Protein AF-A0A2K3L7K5-F1 (afdb_monomer_lite)

Foldseek 3Di:
DDDDDDDDDDDDDDDDDDDDDDPDPPPPPVPPVPLQQWEWEAELVVLAIDTGNDWDFQQVVCVVPDPDSVFKFKAWLVPADAQAQGDGDDRGDTDDGSTYMYIGTPVRRHPGDHPVSNVVNVVSVVVNVVVVVD

pLDDT: mean 79.52, std 22.35, range [34.53, 97.81]

Structure (mmCIF, N/CA/C/O backbone):
data_AF-A0A2K3L7K5-F1
#
_entry.id   AF-A0A2K3L7K5-F1
#
loop_
_atom_site.group_PDB
_atom_site.id
_atom_site.type_symbol
_atom_site.label_atom_id
_atom_site.label_alt_id
_atom_site.label_comp_id
_atom_site.label_asym_id
_atom_site.label_entity_id
_atom_site.label_seq_id
_atom_site.pdbx_PDB_ins_code
_atom_site.Cartn_x
_atom_site.Cartn_y
_atom_site.Cartn_z
_atom_site.occupancy
_atom_site.B_iso_or_equiv
_atom_site.auth_seq_id
_atom_site.auth_comp_id
_atom_site.auth_asym_id
_atom_site.auth_atom_id
_atom_site.pdbx_PDB_model_num
ATOM 1 N N . MET A 1 1 ? -34.859 -8.935 -3.440 1.00 41.78 1 MET A N 1
ATOM 2 C CA . MET A 1 1 ? -34.563 -9.552 -2.130 1.00 41.78 1 MET A CA 1
ATOM 3 C C . MET A 1 1 ? -33.758 -10.817 -2.393 1.00 41.78 1 MET A C 1
ATOM 5 O O . MET A 1 1 ? -34.340 -11.818 -2.780 1.00 41.78 1 MET A O 1
ATOM 9 N N . GLY A 1 2 ? -32.426 -10.726 -2.348 1.00 44.34 2 GLY A N 1
ATOM 10 C CA . GLY A 1 2 ? -31.532 -11.859 -2.609 1.00 44.34 2 GLY A CA 1
ATOM 11 C C . GLY A 1 2 ? -31.254 -12.609 -1.311 1.00 44.34 2 GLY A C 1
ATOM 12 O O . GLY A 1 2 ? -30.806 -12.002 -0.345 1.00 44.34 2 GLY A O 1
ATOM 13 N N . VAL A 1 3 ? -31.592 -13.894 -1.285 1.00 42.78 3 VAL A N 1
ATOM 14 C CA . VAL A 1 3 ? -31.476 -14.786 -0.128 1.00 42.78 3 VAL A CA 1
ATOM 15 C C . VAL A 1 3 ? -30.025 -15.208 0.097 1.00 42.78 3 VAL A C 1
ATOM 17 O O . VAL A 1 3 ? -29.354 -15.712 -0.800 1.00 42.78 3 VAL A O 1
ATOM 20 N N . CYS A 1 4 ? -29.564 -14.971 1.320 1.00 39.31 4 CYS A N 1
ATOM 21 C CA . CYS A 1 4 ? -28.252 -15.318 1.841 1.00 39.31 4 CYS A CA 1
ATOM 22 C C . CYS A 1 4 ? -28.045 -16.842 1.811 1.00 39.31 4 CYS A C 1
ATOM 24 O O . CYS A 1 4 ? -28.836 -17.584 2.392 1.00 39.31 4 CYS A O 1
ATOM 26 N N . ALA A 1 5 ? -26.977 -17.314 1.168 1.00 48.31 5 ALA A N 1
ATOM 27 C CA . ALA A 1 5 ? -26.557 -18.709 1.242 1.00 48.31 5 ALA A CA 1
ATOM 28 C C . ALA A 1 5 ? -25.648 -18.904 2.468 1.00 48.31 5 ALA A C 1
ATOM 30 O O . ALA A 1 5 ? -24.476 -18.531 2.444 1.00 48.31 5 ALA A O 1
ATOM 31 N N . SER A 1 6 ? -26.191 -19.467 3.549 1.00 50.81 6 SER A N 1
ATOM 32 C CA . SER A 1 6 ? -25.394 -19.966 4.677 1.00 50.81 6 SER A CA 1
ATOM 33 C C . SER A 1 6 ? -24.764 -21.315 4.323 1.00 50.81 6 SER A C 1
ATOM 35 O O . SER A 1 6 ? -25.440 -22.210 3.818 1.00 50.81 6 SER A O 1
ATOM 37 N N . TYR A 1 7 ? -23.470 -21.462 4.609 1.00 44.59 7 TYR A N 1
ATOM 38 C CA . TYR A 1 7 ? -22.738 -22.729 4.512 1.00 44.59 7 TYR A CA 1
ATOM 39 C C . TYR A 1 7 ? -23.124 -23.693 5.651 1.00 44.59 7 TYR A C 1
ATOM 41 O O . TYR A 1 7 ? -23.451 -23.230 6.746 1.00 44.59 7 TYR A O 1
ATOM 49 N N . PRO A 1 8 ? -23.064 -25.023 5.437 1.00 45.41 8 PRO A N 1
ATOM 50 C CA . PRO A 1 8 ? -23.353 -25.991 6.484 1.00 45.41 8 PRO A CA 1
ATOM 51 C C . PRO A 1 8 ? -22.165 -26.167 7.441 1.00 45.41 8 PRO A C 1
ATOM 53 O O . PRO A 1 8 ? -21.023 -26.362 7.024 1.00 45.41 8 PRO A O 1
ATOM 56 N N . ASP A 1 9 ? -22.487 -26.144 8.732 1.00 41.56 9 ASP A N 1
ATOM 57 C CA . ASP A 1 9 ? -21.625 -26.476 9.866 1.00 41.56 9 ASP A CA 1
ATOM 58 C C . ASP A 1 9 ? -21.338 -27.991 9.889 1.00 41.56 9 ASP A C 1
ATOM 60 O O . ASP A 1 9 ? -22.252 -28.816 9.989 1.00 41.56 9 ASP A O 1
ATOM 64 N N . ARG A 1 10 ? -20.068 -28.386 9.743 1.00 48.16 10 ARG A N 1
ATOM 65 C CA . ARG A 1 10 ? -19.645 -29.795 9.794 1.00 48.16 10 ARG A CA 1
ATOM 66 C C . ARG A 1 10 ? -19.263 -30.161 11.229 1.00 48.16 10 ARG A C 1
ATOM 68 O O . ARG A 1 10 ? -18.127 -29.957 11.645 1.00 48.16 10 ARG A O 1
ATOM 75 N N . LYS A 1 11 ? -20.192 -30.789 11.958 1.00 38.06 11 LYS A N 1
ATOM 76 C CA . LYS A 1 11 ? -19.879 -31.526 13.193 1.00 38.06 11 LYS A CA 1
ATOM 77 C C . LYS A 1 11 ? -19.008 -32.743 12.875 1.00 38.06 11 LYS A C 1
ATOM 79 O O . LYS A 1 11 ? -19.472 -33.684 12.234 1.00 38.06 11 LYS A O 1
ATOM 84 N N . ILE A 1 12 ? -17.770 -32.748 13.361 1.00 41.94 12 ILE A N 1
ATOM 85 C CA . ILE A 1 12 ? -16.900 -33.929 13.355 1.00 41.94 12 ILE A CA 1
ATOM 86 C C . ILE A 1 12 ? -17.186 -34.718 14.636 1.00 41.94 12 ILE A C 1
ATOM 88 O O . ILE A 1 12 ? -17.170 -34.170 15.734 1.00 41.94 12 ILE A O 1
ATOM 92 N N . THR A 1 13 ? -17.532 -35.994 14.473 1.00 42.16 13 THR A N 1
ATOM 93 C CA . THR A 1 13 ? -17.768 -36.954 15.558 1.00 42.16 13 THR A CA 1
ATOM 94 C C . THR A 1 13 ? -16.529 -37.832 15.682 1.00 42.16 13 THR A C 1
ATOM 96 O O . THR A 1 13 ? -16.130 -38.457 14.699 1.00 42.16 13 THR A O 1
ATOM 99 N N . ASP A 1 14 ? -15.926 -37.877 16.869 1.00 46.38 14 ASP A N 1
ATOM 100 C CA . ASP A 1 14 ? -14.765 -38.718 17.161 1.00 46.38 14 ASP A CA 1
ATOM 101 C C . ASP A 1 14 ? -15.106 -40.210 17.054 1.00 46.38 14 ASP A C 1
ATOM 103 O O . ASP A 1 14 ? -16.051 -40.704 17.675 1.00 46.38 14 ASP A O 1
ATOM 107 N N . LYS A 1 15 ? -14.287 -40.951 16.301 1.00 41.41 15 LYS A N 1
ATOM 108 C CA . LYS A 1 15 ? -14.208 -42.413 16.377 1.00 41.41 15 LYS A CA 1
ATOM 109 C C . LYS A 1 15 ? -12.749 -42.859 16.424 1.00 41.41 15 LYS A C 1
ATOM 111 O O . LYS A 1 15 ? -12.019 -42.784 15.443 1.00 41.41 15 LYS A O 1
ATOM 116 N N . THR A 1 16 ? -12.359 -43.359 17.589 1.00 41.88 16 THR A N 1
ATOM 117 C CA . THR A 1 16 ? -11.113 -44.075 17.875 1.00 41.88 16 THR A CA 1
ATOM 118 C C . THR A 1 16 ? -11.135 -45.471 17.238 1.00 41.88 16 THR A C 1
ATOM 120 O O . THR A 1 16 ? -12.149 -46.153 17.377 1.00 41.88 16 THR A O 1
ATOM 123 N N . THR A 1 17 ? -10.040 -45.920 16.598 1.00 34.53 17 THR A N 1
ATOM 124 C CA . THR A 1 17 ? -9.373 -47.241 16.787 1.00 34.53 17 THR A CA 1
ATOM 125 C C . THR A 1 17 ? -8.139 -47.382 15.866 1.00 34.53 17 THR A C 1
ATOM 127 O O . THR A 1 17 ? -8.275 -47.492 14.656 1.00 34.53 17 THR A O 1
ATOM 130 N N . LYS A 1 18 ? -6.964 -47.365 16.514 1.00 41.72 18 LYS A N 1
ATOM 131 C CA . LYS A 1 18 ? -5.689 -48.098 16.324 1.00 41.72 18 LYS A CA 1
ATOM 132 C C . LYS A 1 18 ? -5.064 -48.451 14.950 1.00 41.72 18 LYS A C 1
ATOM 134 O O . LYS A 1 18 ? -5.626 -49.194 14.157 1.00 41.72 18 LYS A O 1
ATOM 139 N N . ASP A 1 19 ? -3.767 -48.104 14.920 1.00 36.81 19 ASP A N 1
ATOM 140 C CA . ASP A 1 19 ? -2.573 -48.831 14.437 1.00 36.81 19 ASP A CA 1
ATOM 141 C C . ASP A 1 19 ? -1.958 -48.422 13.083 1.00 36.81 19 ASP A C 1
ATOM 143 O O . ASP A 1 19 ? -2.482 -48.700 12.009 1.00 36.81 19 ASP A O 1
ATOM 147 N N . GLY A 1 20 ? -0.768 -47.806 13.167 1.00 37.06 20 GLY A N 1
ATOM 148 C CA . GLY A 1 20 ? 0.146 -47.553 12.047 1.00 37.06 20 GLY A CA 1
ATOM 149 C C . GLY A 1 20 ? 1.010 -46.303 12.246 1.00 37.06 20 GLY A C 1
ATOM 150 O O . GLY A 1 20 ? 0.547 -45.187 12.049 1.00 37.06 20 GLY A O 1
ATOM 151 N N . ASN A 1 21 ? 2.265 -46.496 12.654 1.00 44.34 21 ASN A N 1
ATOM 152 C CA . ASN A 1 21 ? 3.269 -45.465 12.926 1.00 44.34 21 ASN A CA 1
ATOM 153 C C . ASN A 1 21 ? 3.787 -44.799 11.631 1.00 44.34 21 ASN A C 1
ATOM 155 O O . ASN A 1 21 ? 4.452 -45.464 10.839 1.00 44.34 21 ASN A O 1
ATOM 159 N N . VAL A 1 22 ? 3.525 -43.497 11.460 1.00 43.41 22 VAL A N 1
ATOM 160 C CA . VAL A 1 22 ? 4.351 -42.566 10.670 1.00 43.41 22 VAL A CA 1
ATOM 161 C C . VAL A 1 22 ? 4.402 -41.242 11.439 1.00 43.41 22 VAL A C 1
ATOM 163 O O . VAL A 1 22 ? 3.441 -40.473 11.449 1.00 43.41 22 VAL A O 1
ATOM 166 N N . GLU A 1 23 ? 5.514 -41.002 12.132 1.00 45.31 23 GLU A N 1
ATOM 167 C CA . GLU A 1 23 ? 5.819 -39.713 12.750 1.00 45.31 23 GLU A CA 1
ATOM 168 C C . GLU A 1 23 ? 6.069 -38.653 11.672 1.00 45.31 23 GLU A C 1
ATOM 170 O O . GLU A 1 23 ? 6.822 -38.867 10.723 1.00 45.31 23 GLU A O 1
ATOM 175 N N . GLY A 1 24 ? 5.417 -37.502 11.820 1.00 42.03 24 GLY A N 1
ATOM 176 C CA . GLY A 1 24 ? 5.512 -36.393 10.870 1.00 42.03 24 GLY A CA 1
ATOM 177 C C . GLY A 1 24 ? 4.205 -35.642 10.637 1.00 42.03 24 GLY A C 1
ATOM 178 O O . GLY A 1 24 ? 4.073 -34.942 9.638 1.00 42.03 24 GLY A O 1
ATOM 179 N N . GLY A 1 25 ? 3.221 -35.776 11.531 1.00 37.22 25 GLY A N 1
ATOM 180 C CA . GLY A 1 25 ? 2.068 -34.884 11.562 1.00 37.22 25 GLY A CA 1
ATOM 181 C C . GLY A 1 25 ? 2.514 -33.496 12.003 1.00 37.22 25 GLY A C 1
ATOM 182 O O . GLY A 1 25 ? 2.503 -33.190 13.192 1.00 37.22 25 GLY A O 1
ATOM 183 N N . VAL A 1 26 ? 2.919 -32.653 11.053 1.00 47.56 26 VAL A N 1
ATOM 184 C CA . VAL A 1 26 ? 2.935 -31.206 11.270 1.00 47.56 26 VAL A CA 1
ATOM 185 C C . VAL A 1 26 ? 1.518 -30.820 11.664 1.00 47.56 26 VAL A C 1
ATOM 187 O O . VAL A 1 26 ? 0.577 -30.919 10.876 1.00 47.56 26 VAL A O 1
ATOM 190 N N . ASN A 1 27 ? 1.366 -30.466 12.936 1.00 38.31 27 ASN A N 1
ATOM 191 C CA . ASN A 1 27 ? 0.151 -29.909 13.487 1.00 38.31 27 ASN A CA 1
ATOM 192 C C . ASN A 1 27 ? -0.009 -28.535 12.836 1.00 38.31 27 ASN A C 1
ATOM 194 O O . ASN A 1 27 ? 0.430 -27.523 13.374 1.00 38.31 27 ASN A O 1
ATOM 198 N N . PHE A 1 28 ? -0.564 -28.511 11.623 1.00 44.91 28 PHE A N 1
ATOM 199 C CA . PHE A 1 28 ? -1.090 -27.298 11.032 1.00 44.91 28 PHE A CA 1
ATOM 200 C C . PHE A 1 28 ? -2.320 -26.943 11.859 1.00 44.91 28 PHE A C 1
ATOM 202 O O . PHE A 1 28 ? -3.457 -27.203 11.471 1.00 44.91 28 PHE A O 1
ATOM 209 N N . GLN A 1 29 ? -2.078 -26.358 13.033 1.00 45.03 29 GLN A N 1
ATOM 210 C CA . GLN A 1 29 ? -2.966 -25.327 13.527 1.00 45.03 29 GLN A CA 1
ATOM 211 C C . GLN A 1 29 ? -3.137 -24.392 12.330 1.00 45.03 29 GLN A C 1
ATOM 213 O O . GLN A 1 29 ? -2.133 -23.854 11.852 1.00 45.03 29 GLN A O 1
ATOM 218 N N . PRO A 1 30 ? -4.345 -24.239 11.766 1.00 47.53 30 PRO A N 1
ATOM 219 C CA . PRO A 1 30 ? -4.587 -23.068 10.966 1.00 47.53 30 PRO A CA 1
ATOM 220 C C . PRO A 1 30 ? -4.428 -21.939 11.973 1.00 47.53 30 PRO A C 1
ATOM 222 O O . PRO A 1 30 ? -5.359 -21.643 12.723 1.00 47.53 30 PRO A O 1
ATOM 225 N N . GLU A 1 31 ? -3.223 -21.363 12.057 1.00 51.22 31 GLU A N 1
ATOM 226 C CA . GLU A 1 31 ? -3.088 -20.004 12.536 1.00 51.22 31 GLU A CA 1
ATOM 227 C C . GLU A 1 31 ? -4.183 -19.287 11.789 1.00 51.22 31 GLU A C 1
ATOM 229 O O . GLU A 1 31 ? -4.227 -19.318 10.554 1.00 51.22 31 GLU A O 1
ATOM 234 N N . SER A 1 32 ? -5.200 -18.847 12.530 1.00 52.12 32 SER A N 1
ATOM 235 C CA . SER A 1 32 ? -6.305 -18.167 11.904 1.00 52.12 32 SER A CA 1
ATOM 236 C C . SER A 1 32 ? -5.621 -17.066 11.124 1.00 52.12 32 SER A C 1
ATOM 238 O O . SER A 1 32 ? -4.993 -16.213 11.754 1.00 52.12 32 SER A O 1
ATOM 240 N N . PHE A 1 33 ? -5.661 -17.143 9.790 1.00 53.81 33 PHE A N 1
ATOM 241 C CA . PHE A 1 33 ? -5.277 -16.059 8.908 1.00 53.81 33 PHE A CA 1
ATOM 242 C C . PHE A 1 33 ? -6.282 -14.962 9.230 1.00 53.81 33 PHE A C 1
ATOM 244 O O . PHE A 1 33 ? -7.277 -14.772 8.524 1.00 53.81 33 PHE A O 1
ATOM 251 N N . ARG A 1 34 ? -6.118 -14.334 10.401 1.00 61.62 34 ARG A N 1
ATOM 252 C CA . ARG A 1 34 ? -6.904 -13.213 10.846 1.00 61.62 34 ARG A CA 1
ATOM 253 C C . ARG A 1 34 ? -6.480 -12.184 9.844 1.00 61.62 34 ARG A C 1
ATOM 255 O O . ARG A 1 34 ? -5.409 -11.596 9.962 1.00 61.62 34 ARG A O 1
ATOM 262 N N . ARG A 1 35 ? -7.304 -12.034 8.807 1.00 59.03 35 ARG A N 1
ATOM 263 C CA . ARG A 1 35 ? -7.280 -10.824 8.011 1.00 59.03 35 ARG A CA 1
ATOM 264 C C . ARG A 1 35 ? -7.205 -9.706 9.040 1.00 59.03 35 ARG A C 1
ATOM 266 O O . ARG A 1 35 ? -8.036 -9.733 9.960 1.00 59.03 35 ARG A O 1
ATOM 273 N N . PRO A 1 36 ? -6.197 -8.827 8.954 1.00 63.28 36 PRO A N 1
ATOM 274 C CA . PRO A 1 36 ? -6.130 -7.684 9.835 1.00 63.28 36 PRO A CA 1
ATOM 275 C C . PRO A 1 36 ? -7.533 -7.084 9.905 1.00 63.28 36 PRO A C 1
ATOM 277 O O . PRO A 1 36 ? -8.180 -6.885 8.885 1.00 63.28 36 PRO A O 1
ATOM 280 N N . SER A 1 37 ? -8.089 -6.905 11.096 1.00 84.50 37 SER A N 1
ATOM 281 C CA . SER A 1 37 ? -9.360 -6.177 11.221 1.00 84.50 37 SER A CA 1
ATOM 282 C C . SER A 1 37 ? -9.150 -4.669 11.047 1.00 84.50 37 SER A C 1
ATOM 284 O O . SER A 1 37 ? -10.097 -3.892 11.080 1.00 84.50 37 SER A O 1
ATOM 286 N N . SER A 1 38 ? -7.891 -4.275 10.891 1.00 93.38 38 SER A N 1
ATOM 287 C CA . SER A 1 38 ? -7.327 -2.939 10.841 1.00 93.38 38 SER A CA 1
ATOM 288 C C . SER A 1 38 ? -6.661 -2.689 9.489 1.00 93.38 38 SER A C 1
ATOM 290 O O . SER A 1 38 ? -6.417 -3.607 8.704 1.00 93.38 38 SER A O 1
ATOM 292 N N . ILE A 1 39 ? -6.407 -1.421 9.192 1.00 96.25 39 ILE A N 1
ATOM 293 C CA . ILE A 1 39 ? -5.579 -1.005 8.062 1.00 96.25 39 ILE A CA 1
ATOM 294 C C . ILE A 1 39 ? -4.119 -1.170 8.475 1.00 96.25 39 ILE A C 1
ATOM 296 O O . ILE A 1 39 ? -3.719 -0.707 9.544 1.00 96.25 39 ILE A O 1
ATOM 300 N N . MET A 1 40 ? -3.323 -1.782 7.608 1.00 95.94 40 MET A N 1
ATOM 301 C CA . MET A 1 40 ? -1.884 -1.923 7.800 1.00 95.94 40 MET A CA 1
ATOM 302 C C . MET A 1 40 ? -1.156 -1.056 6.781 1.00 95.94 40 MET A C 1
ATOM 304 O O . MET A 1 40 ? -1.387 -1.191 5.583 1.00 95.94 40 MET A O 1
ATOM 308 N N . VAL A 1 41 ? -0.284 -0.163 7.240 1.00 97.06 41 VAL A N 1
ATOM 309 C CA . VAL A 1 41 ? 0.480 0.735 6.368 1.00 97.06 41 VAL A CA 1
ATOM 310 C C . VAL A 1 41 ? 1.964 0.471 6.553 1.00 97.06 41 VAL A C 1
ATOM 312 O O . VAL A 1 41 ? 2.494 0.695 7.637 1.00 97.06 41 VAL A O 1
ATOM 315 N N . MET A 1 42 ? 2.643 0.013 5.502 1.00 96.25 42 MET A N 1
ATOM 316 C CA . MET A 1 42 ? 4.085 -0.228 5.510 1.00 96.25 42 MET A CA 1
ATOM 317 C C . MET A 1 42 ? 4.835 0.859 4.740 1.00 96.25 42 MET A C 1
ATOM 319 O O . MET A 1 42 ? 4.507 1.153 3.596 1.00 96.25 42 MET A O 1
ATOM 323 N N . ASN A 1 43 ? 5.902 1.405 5.316 1.00 95.06 43 ASN A N 1
ATOM 324 C CA . ASN A 1 43 ? 6.857 2.228 4.577 1.00 95.06 43 ASN A CA 1
ATOM 325 C C . ASN A 1 43 ? 7.874 1.329 3.863 1.00 95.06 43 ASN A C 1
ATOM 327 O O . ASN A 1 43 ? 8.614 0.592 4.512 1.00 95.06 43 ASN A O 1
ATOM 331 N N . ILE A 1 44 ? 7.933 1.387 2.528 1.00 94.00 44 ILE A N 1
ATOM 332 C CA . ILE A 1 44 ? 8.774 0.457 1.752 1.00 94.00 44 ILE A CA 1
ATOM 333 C C . ILE A 1 44 ? 10.280 0.696 1.926 1.00 94.00 44 ILE A C 1
ATOM 335 O O . ILE A 1 44 ? 11.071 -0.228 1.719 1.00 94.00 44 ILE A O 1
ATOM 339 N N . SER A 1 45 ? 10.673 1.916 2.310 1.00 90.50 45 SER A N 1
ATOM 340 C CA . SER A 1 45 ? 12.071 2.308 2.509 1.00 90.50 45 SER A CA 1
ATOM 341 C C . SER A 1 45 ? 12.592 1.862 3.870 1.00 90.50 45 SER A C 1
ATOM 343 O O . SER A 1 45 ? 13.723 1.396 3.968 1.00 90.50 45 SER A O 1
ATOM 345 N N . THR A 1 46 ? 11.779 2.001 4.921 1.00 91.00 46 THR A N 1
ATOM 346 C CA . THR A 1 46 ? 12.187 1.651 6.292 1.00 91.00 46 THR A CA 1
ATOM 347 C C . THR A 1 46 ? 11.783 0.235 6.693 1.00 91.00 46 THR A C 1
ATOM 349 O O . THR A 1 46 ? 12.363 -0.318 7.621 1.00 91.00 46 THR A O 1
ATOM 352 N N . GLY A 1 47 ? 10.787 -0.354 6.024 1.00 91.19 47 GLY A N 1
ATOM 353 C CA . GLY A 1 47 ? 10.166 -1.622 6.417 1.00 91.19 47 GLY A CA 1
ATOM 354 C C . GLY A 1 47 ? 9.256 -1.513 7.645 1.00 91.19 47 GLY A C 1
ATOM 355 O O . GLY A 1 47 ? 8.691 -2.517 8.069 1.00 91.19 47 GLY A O 1
ATOM 356 N N . ALA A 1 48 ? 9.091 -0.315 8.218 1.00 91.69 48 ALA A N 1
ATOM 357 C CA . ALA A 1 48 ? 8.225 -0.102 9.370 1.00 91.69 48 ALA A CA 1
ATOM 358 C C . ALA A 1 48 ? 6.750 -0.243 8.974 1.00 91.69 48 ALA A C 1
ATOM 360 O O . ALA A 1 48 ? 6.341 0.252 7.919 1.00 91.69 48 ALA A O 1
ATOM 361 N N . ILE A 1 49 ? 5.956 -0.874 9.841 1.00 94.00 49 ILE A N 1
ATOM 362 C CA . ILE A 1 49 ? 4.514 -1.046 9.668 1.00 94.00 49 ILE A CA 1
ATOM 363 C C . ILE A 1 49 ? 3.753 -0.328 10.784 1.00 94.00 49 ILE A C 1
ATOM 365 O O . ILE A 1 49 ? 4.168 -0.344 11.942 1.00 94.00 49 ILE A O 1
ATOM 369 N N . LYS A 1 50 ? 2.639 0.313 10.433 1.00 94.75 50 LYS A N 1
ATOM 370 C CA . LYS A 1 50 ? 1.741 0.993 11.367 1.00 94.75 50 LYS A CA 1
ATOM 371 C C . LYS A 1 50 ? 0.317 0.488 11.180 1.00 94.75 50 LYS A C 1
ATOM 373 O O . LYS A 1 50 ? -0.181 0.405 10.057 1.00 94.75 50 LYS A O 1
ATOM 378 N N . GLU A 1 51 ? -0.332 0.178 12.295 1.00 95.06 51 GLU A N 1
ATOM 379 C CA . GLU A 1 51 ? -1.730 -0.242 12.342 1.00 95.06 51 GLU A CA 1
ATOM 380 C C . GLU A 1 51 ? -2.657 0.963 12.547 1.00 95.06 51 GLU A C 1
ATOM 382 O O . GLU A 1 51 ? -2.423 1.801 13.421 1.00 95.06 51 GLU A O 1
ATOM 387 N N . TYR A 1 52 ? -3.758 1.009 11.797 1.00 95.06 52 TYR A N 1
ATOM 388 C CA . TYR A 1 52 ? -4.867 1.932 12.025 1.00 95.06 52 TYR A CA 1
ATOM 389 C C . TYR A 1 52 ? -6.167 1.151 12.233 1.00 95.06 52 TYR A C 1
ATOM 391 O O . TYR A 1 52 ? -6.594 0.362 11.390 1.00 95.06 52 TYR A O 1
ATOM 399 N N . LYS A 1 53 ? -6.822 1.377 13.375 1.00 94.25 53 LYS A N 1
ATOM 400 C CA . LYS A 1 53 ? -8.025 0.629 13.786 1.00 94.25 53 LYS A CA 1
ATOM 401 C C . LYS A 1 53 ? -9.336 1.214 13.259 1.00 94.25 53 LYS A C 1
ATOM 403 O O . LYS A 1 53 ? -10.385 0.610 13.453 1.00 94.25 53 LYS A O 1
ATOM 408 N N . GLN A 1 54 ? -9.285 2.380 12.622 1.00 94.50 54 GLN A N 1
ATOM 409 C CA . GLN A 1 54 ? -10.441 3.047 12.029 1.00 94.50 54 GLN A CA 1
ATOM 410 C C . GLN A 1 54 ? -10.101 3.559 10.628 1.00 94.50 54 GLN A C 1
ATOM 412 O O . GLN A 1 54 ? -8.921 3.815 10.369 1.00 94.50 54 GLN A O 1
ATOM 417 N N . PRO A 1 55 ? -11.108 3.713 9.746 1.00 94.56 55 PRO A N 1
ATOM 418 C CA . PRO A 1 55 ? -10.933 4.375 8.460 1.00 94.56 55 PRO A CA 1
ATOM 419 C C . PRO A 1 55 ? -10.215 5.714 8.620 1.00 94.56 55 PRO A C 1
ATOM 421 O O . PRO A 1 55 ? -10.508 6.495 9.526 1.00 94.56 55 PRO A O 1
ATOM 424 N N . ILE A 1 56 ? -9.243 5.954 7.751 1.00 96.81 56 ILE A N 1
ATOM 425 C CA . ILE A 1 56 ? -8.416 7.157 7.751 1.00 96.81 56 ILE A CA 1
ATOM 426 C C . ILE A 1 56 ? -8.144 7.556 6.307 1.00 96.81 56 ILE A C 1
ATOM 428 O O . ILE A 1 56 ? -8.003 6.694 5.443 1.00 96.81 56 ILE A O 1
ATOM 432 N N . ARG A 1 57 ? -8.075 8.858 6.029 1.00 97.50 57 ARG A N 1
ATOM 433 C CA . ARG A 1 57 ? -7.787 9.351 4.678 1.00 97.50 57 ARG A CA 1
ATOM 434 C C . ARG A 1 57 ? -6.330 9.138 4.295 1.00 97.50 57 ARG A C 1
ATOM 436 O O . ARG A 1 57 ? -5.430 9.314 5.122 1.00 97.50 57 ARG A O 1
ATOM 443 N N . ALA A 1 58 ? -6.105 8.841 3.020 1.00 96.38 58 ALA A N 1
ATOM 444 C CA . ALA A 1 58 ? -4.780 8.615 2.462 1.00 96.38 58 ALA A CA 1
ATOM 445 C C . ALA A 1 58 ? -3.817 9.786 2.736 1.00 96.38 58 ALA A C 1
ATOM 447 O O . ALA A 1 58 ? -2.696 9.581 3.206 1.00 96.38 58 ALA A O 1
ATOM 448 N N . ASN A 1 59 ? -4.263 11.028 2.533 1.00 94.50 59 ASN A N 1
ATOM 449 C CA . ASN A 1 59 ? -3.429 12.209 2.766 1.00 94.50 59 ASN A CA 1
ATOM 450 C C . ASN A 1 59 ? -3.008 12.408 4.231 1.00 94.50 59 ASN A C 1
ATOM 452 O O . ASN A 1 59 ? -1.906 12.903 4.488 1.00 94.50 59 ASN A O 1
ATOM 456 N N . VAL A 1 60 ? -3.846 12.017 5.195 1.00 95.38 60 VAL A N 1
ATOM 457 C CA . VAL A 1 60 ? -3.525 12.083 6.626 1.00 95.38 60 VAL A CA 1
ATOM 458 C C . VAL A 1 60 ? -2.413 11.089 6.931 1.00 95.38 60 VAL A C 1
ATOM 460 O O . VAL A 1 60 ? -1.404 11.469 7.516 1.00 95.38 60 VAL A O 1
ATOM 463 N N . VAL A 1 61 ? -2.535 9.854 6.441 1.00 95.38 61 VAL A N 1
ATOM 464 C CA . VAL A 1 61 ? -1.510 8.816 6.617 1.00 95.38 61 VAL A CA 1
ATOM 465 C C . VAL A 1 61 ? -0.168 9.245 6.022 1.00 95.38 61 VAL A C 1
ATOM 467 O O . VAL A 1 61 ? 0.854 9.133 6.697 1.00 95.38 61 VAL A O 1
ATOM 470 N N . VAL A 1 62 ? -0.145 9.781 4.796 1.00 94.06 62 VAL A N 1
ATOM 471 C CA . VAL A 1 62 ? 1.099 10.287 4.180 1.00 94.06 62 VAL A CA 1
ATOM 472 C C . VAL A 1 62 ? 1.697 11.428 5.007 1.00 94.06 62 VAL A C 1
ATOM 474 O O . VAL A 1 62 ? 2.905 11.463 5.221 1.00 94.06 62 VAL A O 1
ATOM 477 N N . SER 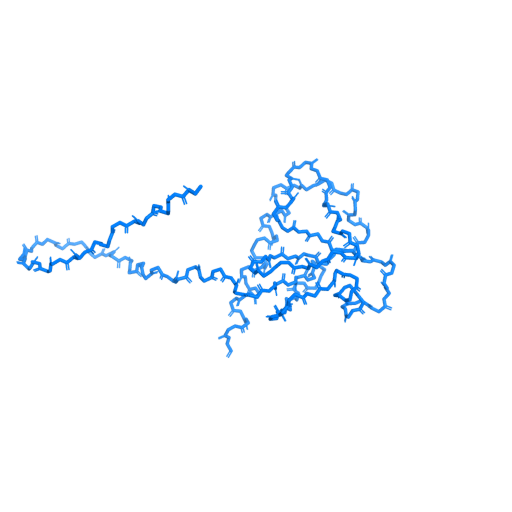A 1 63 ? 0.855 12.333 5.515 1.00 91.38 63 SER A N 1
ATOM 478 C CA . SER A 1 63 ? 1.288 13.467 6.339 1.00 91.38 63 SER A CA 1
ATOM 479 C C . SER A 1 63 ? 1.895 13.053 7.680 1.00 91.38 63 SER A C 1
ATOM 481 O O . SER A 1 63 ? 2.799 13.723 8.160 1.00 91.38 63 SER A O 1
ATOM 483 N N . GLU A 1 64 ? 1.385 11.990 8.302 1.00 90.31 64 GLU A N 1
ATOM 484 C CA . GLU A 1 64 ? 1.871 11.500 9.599 1.00 90.31 64 GLU A CA 1
ATOM 485 C C . GLU A 1 64 ? 3.200 10.748 9.508 1.00 90.31 64 GLU A C 1
ATOM 487 O O . GLU A 1 64 ? 3.918 10.650 10.498 1.00 90.31 64 GLU A O 1
ATOM 492 N N . ASN A 1 65 ? 3.495 10.161 8.349 1.00 83.44 65 ASN A N 1
ATOM 493 C CA . ASN A 1 65 ? 4.621 9.246 8.170 1.00 83.44 65 ASN A CA 1
ATOM 494 C C . ASN A 1 65 ? 5.742 9.840 7.297 1.00 83.44 65 ASN A C 1
ATOM 496 O O . ASN A 1 65 ? 6.696 9.135 6.966 1.00 83.44 65 ASN A O 1
ATOM 500 N N . SER A 1 66 ? 5.628 11.113 6.904 1.00 74.31 66 SER A N 1
ATOM 501 C CA . SER A 1 66 ? 6.642 11.824 6.127 1.00 74.31 66 SER A CA 1
ATOM 502 C C . SER A 1 66 ? 6.746 13.286 6.549 1.00 74.31 66 SER A C 1
ATOM 504 O O . SER A 1 66 ? 5.766 14.028 6.487 1.00 74.31 66 SER A O 1
ATOM 506 N N . ASP A 1 67 ? 7.967 13.730 6.854 1.00 71.88 67 ASP A N 1
ATOM 507 C CA . ASP A 1 67 ? 8.279 15.143 7.104 1.00 71.88 67 ASP A CA 1
ATOM 508 C C . ASP A 1 67 ? 8.031 16.027 5.864 1.00 71.88 67 ASP A C 1
ATOM 510 O O . ASP A 1 67 ? 7.830 17.236 5.977 1.00 71.88 67 ASP A O 1
ATOM 514 N N . ASN A 1 68 ? 8.004 15.429 4.663 1.00 71.31 68 ASN A N 1
ATOM 515 C CA . ASN A 1 68 ? 7.700 16.110 3.407 1.00 71.31 68 ASN A CA 1
ATOM 516 C C . ASN A 1 68 ? 6.588 15.385 2.632 1.00 71.31 68 ASN A C 1
ATOM 518 O O . ASN A 1 68 ? 6.811 14.361 1.976 1.00 71.31 68 ASN A O 1
ATOM 522 N N . LYS A 1 69 ? 5.376 15.948 2.679 1.00 64.81 69 LYS A N 1
ATOM 523 C CA . LYS A 1 69 ? 4.165 15.393 2.048 1.00 64.81 69 LYS A CA 1
ATOM 524 C C . LYS A 1 69 ? 4.282 15.221 0.532 1.00 64.81 69 LYS A C 1
ATOM 526 O O . LYS A 1 69 ? 3.624 14.356 -0.026 1.00 64.81 69 LYS A O 1
ATOM 531 N N . ASN A 1 70 ? 5.136 16.007 -0.126 1.00 70.94 70 ASN A N 1
ATOM 532 C CA . ASN A 1 70 ? 5.279 15.981 -1.580 1.00 70.94 70 ASN A CA 1
ATOM 533 C C . ASN A 1 70 ? 6.252 14.912 -2.076 1.00 70.94 70 ASN A C 1
ATOM 535 O O . ASN A 1 70 ? 6.476 14.840 -3.274 1.00 70.94 70 ASN A O 1
ATOM 539 N N . CYS A 1 71 ? 6.863 14.113 -1.199 1.00 87.94 71 CYS A N 1
ATOM 540 C CA . CYS A 1 71 ? 7.840 13.102 -1.607 1.00 87.94 71 CYS A CA 1
ATOM 541 C C . CYS A 1 71 ? 7.300 11.674 -1.555 1.00 87.94 71 CYS A C 1
ATOM 543 O O . CYS A 1 71 ? 7.998 10.768 -2.001 1.00 87.94 71 CYS A O 1
ATOM 545 N N . TYR A 1 72 ? 6.092 11.466 -1.027 1.00 93.44 72 TYR A N 1
ATOM 546 C CA . TYR A 1 72 ? 5.535 10.13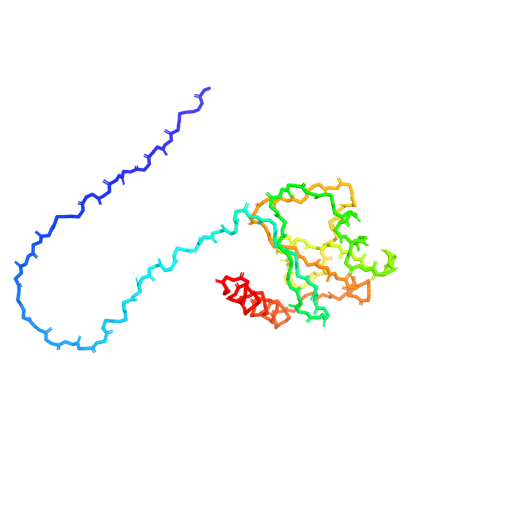9 -0.796 1.00 93.44 72 TYR A CA 1
ATOM 547 C C . TYR A 1 72 ? 4.065 10.074 -1.194 1.00 93.44 72 TYR A C 1
ATOM 549 O O . TYR A 1 72 ? 3.351 11.071 -1.155 1.00 93.44 72 TYR A O 1
ATOM 557 N N . TYR A 1 73 ? 3.616 8.879 -1.552 1.00 95.31 73 TYR A N 1
ATOM 558 C CA . TYR A 1 73 ? 2.222 8.575 -1.845 1.00 95.31 73 TYR A CA 1
ATOM 559 C C . TYR A 1 73 ? 1.860 7.192 -1.304 1.00 95.31 73 TYR A C 1
ATOM 561 O O . TYR A 1 73 ? 2.735 6.423 -0.901 1.00 95.31 73 TYR A O 1
ATOM 569 N N . LEU A 1 74 ? 0.565 6.881 -1.276 1.00 96.88 74 LEU A N 1
ATOM 570 C CA . LEU A 1 74 ? 0.079 5.563 -0.884 1.00 96.88 74 LEU A CA 1
ATOM 571 C C . LEU A 1 74 ? -0.259 4.707 -2.094 1.00 96.88 74 LEU A C 1
ATOM 573 O O . LEU A 1 74 ? -0.804 5.200 -3.079 1.00 96.88 74 LEU A O 1
ATOM 577 N N . SER A 1 75 ? -0.008 3.410 -1.972 1.00 97.38 75 SER A N 1
ATOM 578 C CA . SER A 1 75 ? -0.455 2.403 -2.926 1.00 97.38 75 SER A CA 1
ATOM 579 C C . SER A 1 75 ? -1.143 1.247 -2.203 1.00 97.38 75 SER A C 1
ATOM 581 O O . SER A 1 75 ? -0.690 0.818 -1.142 1.00 97.38 75 SER A O 1
ATOM 583 N N . ASN A 1 76 ? -2.256 0.758 -2.750 1.00 97.44 76 ASN A N 1
ATOM 584 C CA . ASN A 1 76 ? -2.985 -0.393 -2.214 1.00 97.44 76 ASN A CA 1
ATOM 585 C C . ASN A 1 76 ? -2.361 -1.689 -2.742 1.00 97.44 76 ASN A C 1
ATOM 587 O O . ASN A 1 76 ? -2.247 -1.853 -3.957 1.00 97.44 76 ASN A O 1
ATOM 591 N N . ALA A 1 77 ? -2.021 -2.621 -1.848 1.00 96.75 77 ALA A N 1
ATOM 592 C CA . ALA A 1 77 ? -1.460 -3.919 -2.215 1.00 96.75 77 ALA A CA 1
ATOM 593 C C . ALA A 1 77 ? -2.345 -4.699 -3.205 1.00 96.75 77 ALA A C 1
ATOM 595 O O . ALA A 1 77 ? -1.827 -5.384 -4.080 1.00 96.75 77 ALA A O 1
ATOM 596 N N . GLU A 1 78 ? -3.672 -4.575 -3.108 1.00 94.88 78 GLU A N 1
ATOM 597 C CA . GLU A 1 78 ? -4.605 -5.294 -3.991 1.00 94.88 78 GLU A CA 1
ATOM 598 C C . GLU A 1 78 ? -4.657 -4.755 -5.421 1.00 94.88 78 GLU A C 1
ATOM 600 O O . GLU A 1 78 ? -5.118 -5.451 -6.322 1.00 94.88 78 GLU A O 1
ATOM 605 N N . SER A 1 79 ? -4.197 -3.524 -5.632 1.00 95.81 79 SER A N 1
ATOM 606 C CA . SER A 1 79 ? -4.184 -2.891 -6.951 1.00 95.81 79 SER A CA 1
ATOM 607 C C . SER A 1 79 ? -2.838 -3.066 -7.666 1.00 95.81 79 SER A C 1
ATOM 609 O O . SER A 1 79 ? -2.689 -2.630 -8.806 1.00 95.81 79 SER A O 1
ATOM 611 N N . MET A 1 80 ? -1.842 -3.668 -7.010 1.00 95.38 80 MET A N 1
ATOM 612 C CA . MET A 1 80 ? -0.502 -3.857 -7.565 1.00 95.38 80 MET A CA 1
ATOM 613 C C . MET A 1 80 ? -0.457 -5.025 -8.551 1.00 95.38 80 MET A C 1
ATOM 615 O O . MET A 1 80 ? -0.818 -6.151 -8.215 1.00 95.38 80 MET A O 1
ATOM 619 N N . CYS A 1 81 ? 0.067 -4.768 -9.750 1.00 96.12 81 CYS A N 1
ATOM 620 C CA . CYS A 1 81 ? 0.191 -5.757 -10.817 1.00 96.12 81 CYS A CA 1
ATOM 621 C C . CYS A 1 81 ? 1.634 -5.836 -11.327 1.00 96.12 81 CYS A C 1
ATOM 623 O O . CYS A 1 81 ? 2.315 -4.825 -11.482 1.00 96.12 81 CYS A O 1
ATOM 625 N N . ILE A 1 82 ? 2.102 -7.049 -11.629 1.00 96.81 82 ILE A N 1
ATOM 626 C CA . ILE A 1 82 ? 3.423 -7.258 -12.238 1.00 96.81 82 ILE A CA 1
ATOM 627 C C . ILE A 1 82 ? 3.479 -6.536 -13.589 1.00 96.81 82 ILE A C 1
ATOM 629 O O . ILE A 1 82 ? 2.551 -6.627 -14.391 1.00 96.81 82 ILE A O 1
ATOM 633 N N . GLY A 1 83 ? 4.585 -5.843 -13.850 1.00 97.00 83 GLY A N 1
ATOM 634 C CA . GLY A 1 83 ? 4.814 -5.101 -15.087 1.00 97.00 83 GLY A CA 1
ATOM 635 C C . GLY A 1 83 ? 4.136 -3.731 -15.142 1.00 97.00 83 GLY A C 1
ATOM 636 O O . GLY A 1 83 ? 4.334 -3.015 -16.121 1.00 97.00 83 GLY A O 1
ATOM 637 N N . THR A 1 84 ? 3.387 -3.330 -14.110 1.00 96.31 84 THR A N 1
ATOM 638 C CA . THR A 1 84 ? 2.825 -1.976 -13.990 1.00 96.31 84 THR A CA 1
ATOM 639 C C . THR A 1 84 ? 3.526 -1.203 -12.885 1.00 96.31 84 THR A C 1
ATOM 641 O O . THR A 1 84 ? 4.077 -1.795 -11.961 1.00 96.31 84 THR A O 1
ATOM 644 N N . CYS A 1 85 ? 3.487 0.124 -12.940 1.00 95.81 85 CYS A N 1
ATOM 645 C CA . CYS A 1 85 ? 3.896 0.944 -11.803 1.00 95.81 85 CYS A CA 1
ATOM 646 C C . CYS A 1 85 ? 2.952 0.751 -10.605 1.00 95.81 85 CYS A C 1
ATOM 648 O O . CYS A 1 85 ? 1.813 0.299 -10.770 1.00 95.81 85 CYS A O 1
ATOM 650 N N . MET A 1 86 ? 3.407 1.119 -9.404 1.00 95.06 86 MET A N 1
ATOM 651 C CA . MET A 1 86 ? 2.544 1.133 -8.222 1.00 95.06 86 MET A CA 1
ATOM 652 C C . MET A 1 86 ? 1.416 2.164 -8.391 1.00 95.06 86 MET A C 1
ATOM 654 O O . MET A 1 86 ? 1.694 3.352 -8.566 1.00 95.06 86 MET A O 1
ATOM 658 N N . PRO A 1 87 ? 0.138 1.754 -8.321 1.00 95.69 87 PRO A N 1
ATOM 659 C CA . PRO A 1 87 ? -0.973 2.683 -8.471 1.00 95.69 87 PRO A CA 1
ATOM 660 C C . PRO A 1 87 ? -1.095 3.579 -7.241 1.00 95.69 87 PRO A C 1
ATOM 662 O O . PRO A 1 87 ? -1.076 3.097 -6.106 1.00 95.69 87 PRO A O 1
ATOM 665 N N . ARG A 1 88 ? -1.263 4.882 -7.460 1.00 95.94 88 ARG A N 1
ATOM 666 C CA . ARG A 1 88 ? -1.505 5.841 -6.382 1.00 95.94 88 ARG A CA 1
ATOM 667 C C . ARG A 1 88 ? -2.953 5.760 -5.900 1.00 95.94 88 ARG A C 1
ATOM 669 O O . ARG A 1 88 ? -3.878 5.812 -6.705 1.00 95.94 88 ARG A O 1
ATOM 676 N N . VAL A 1 89 ? -3.129 5.694 -4.584 1.00 97.44 89 VAL A N 1
ATOM 677 C CA . VAL A 1 89 ? -4.414 5.918 -3.913 1.00 97.44 89 VAL A CA 1
ATOM 678 C C . VAL A 1 89 ? -4.693 7.430 -3.896 1.00 97.44 89 VAL A C 1
ATOM 680 O O . VAL A 1 89 ? -3.795 8.188 -3.513 1.00 97.44 89 VAL A O 1
ATOM 683 N N . PRO A 1 90 ? -5.884 7.886 -4.322 1.00 96.69 90 PRO A N 1
ATOM 684 C CA . PRO A 1 90 ? -6.298 9.283 -4.219 1.00 96.69 90 PRO A CA 1
ATOM 685 C C . PRO A 1 90 ? -6.204 9.819 -2.789 1.00 96.69 90 PRO A C 1
ATOM 687 O O . PRO A 1 90 ? -6.510 9.122 -1.825 1.00 96.69 90 PRO A O 1
ATOM 690 N N . ASP A 1 91 ? -5.818 11.083 -2.654 1.00 94.62 91 ASP A N 1
ATOM 691 C CA . ASP A 1 91 ? -5.506 11.710 -1.367 1.00 94.62 91 ASP A CA 1
ATOM 692 C C . ASP A 1 91 ? -6.731 11.797 -0.433 1.00 94.62 91 ASP A C 1
ATOM 694 O O . ASP A 1 91 ? -6.594 11.728 0.793 1.00 94.62 91 ASP A O 1
ATOM 698 N N . GLU A 1 92 ? -7.928 11.927 -1.005 1.00 95.94 92 GLU A N 1
ATOM 699 C CA . GLU A 1 92 ? -9.205 12.037 -0.297 1.00 95.94 92 GLU A CA 1
ATOM 700 C C . GLU A 1 92 ? -9.835 10.681 0.047 1.00 95.94 92 GLU A C 1
ATOM 702 O O . GLU A 1 92 ? -10.791 10.644 0.827 1.00 95.94 92 GLU A O 1
ATOM 707 N N . GLU A 1 93 ? -9.328 9.583 -0.521 1.00 97.12 93 GLU A N 1
ATOM 708 C CA . GLU A 1 93 ? -9.875 8.244 -0.308 1.00 97.12 93 GLU A CA 1
ATOM 709 C C . GLU A 1 93 ? -9.636 7.783 1.136 1.00 97.12 93 GLU A C 1
ATOM 711 O O . GLU A 1 93 ? -8.541 7.926 1.690 1.00 97.12 93 GLU A O 1
ATOM 716 N N . GLU A 1 94 ? -10.675 7.219 1.756 1.00 97.69 94 GLU A N 1
ATOM 717 C CA . GLU A 1 94 ? -10.554 6.552 3.049 1.00 97.69 94 GLU A CA 1
ATOM 718 C C . GLU A 1 94 ? -10.040 5.127 2.863 1.00 97.69 94 GLU A C 1
ATOM 720 O O . GLU A 1 94 ? -10.611 4.324 2.125 1.00 97.69 94 GLU A O 1
ATOM 725 N N . LEU A 1 95 ? -8.962 4.807 3.573 1.00 97.62 95 LEU A N 1
ATOM 726 C CA . LEU A 1 95 ? -8.364 3.484 3.553 1.00 97.62 95 LEU A CA 1
ATOM 727 C C . LEU A 1 95 ? -9.315 2.454 4.172 1.00 97.62 95 LEU A C 1
ATOM 729 O O . LEU A 1 95 ? -9.972 2.704 5.187 1.00 97.62 95 LEU A O 1
ATOM 733 N N . LEU A 1 96 ? -9.354 1.269 3.570 1.00 95.75 96 LEU A N 1
ATOM 734 C CA . LEU A 1 96 ? -10.260 0.194 3.951 1.00 95.75 96 LEU A CA 1
ATOM 735 C C . LEU A 1 96 ? -9.628 -0.726 5.001 1.00 95.75 96 LEU A C 1
ATOM 737 O O . LEU A 1 96 ? -8.470 -1.131 4.889 1.00 95.75 96 LEU A O 1
ATOM 741 N N . LEU A 1 97 ? -10.426 -1.111 5.999 1.00 94.56 97 LEU A N 1
ATOM 742 C CA . LEU A 1 97 ? -10.042 -2.104 7.004 1.00 94.56 97 LEU A CA 1
ATOM 743 C C . LEU A 1 97 ? -9.693 -3.451 6.357 1.00 94.56 97 LEU A C 1
ATOM 745 O O . LEU A 1 97 ? -10.304 -3.870 5.373 1.00 94.56 97 LEU A O 1
ATOM 749 N N . GLY A 1 98 ? -8.699 -4.130 6.927 1.00 92.94 98 GLY A N 1
ATOM 750 C CA . GLY A 1 98 ? -8.201 -5.415 6.441 1.00 92.94 98 GLY A CA 1
ATOM 751 C C . GLY A 1 98 ? -7.463 -5.372 5.120 1.00 92.94 98 GLY A C 1
ATOM 752 O O . GLY A 1 98 ? -7.341 -6.398 4.448 1.00 92.94 98 GLY A O 1
ATOM 753 N N . ARG A 1 99 ? -6.949 -4.194 4.765 1.00 94.94 99 ARG A N 1
ATOM 754 C CA . ARG A 1 99 ? -6.056 -3.993 3.630 1.00 94.94 99 ARG A CA 1
ATOM 755 C C . ARG A 1 99 ? -4.660 -3.609 4.094 1.00 94.94 99 ARG A C 1
ATOM 757 O O . ARG A 1 99 ? -4.471 -3.036 5.170 1.00 94.94 99 ARG A O 1
ATOM 764 N N . ILE A 1 100 ? -3.699 -3.921 3.232 1.00 96.25 100 ILE A N 1
ATOM 765 C CA . ILE A 1 100 ? -2.313 -3.490 3.357 1.00 96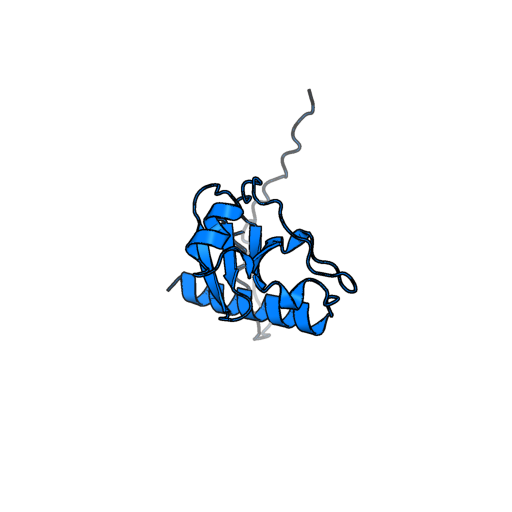.25 100 ILE A CA 1
ATOM 766 C C . ILE A 1 100 ? -2.081 -2.389 2.328 1.00 96.25 100 ILE A C 1
ATOM 768 O O . ILE A 1 100 ? -2.376 -2.553 1.143 1.00 96.25 100 ILE A O 1
ATOM 772 N N . TYR A 1 101 ? -1.538 -1.278 2.794 1.00 97.69 101 TYR A N 1
ATOM 773 C CA . TYR A 1 101 ? -1.112 -0.163 1.972 1.00 97.69 101 TYR A CA 1
ATOM 774 C C . TYR A 1 101 ? 0.382 0.065 2.148 1.00 97.69 101 TYR A C 1
ATOM 776 O O . TYR A 1 101 ? 0.962 -0.215 3.198 1.00 97.69 101 TYR A O 1
ATOM 784 N N . PHE A 1 102 ? 0.997 0.618 1.115 1.00 97.12 102 PHE A N 1
ATOM 785 C CA . PHE A 1 102 ? 2.408 0.947 1.096 1.00 97.12 102 P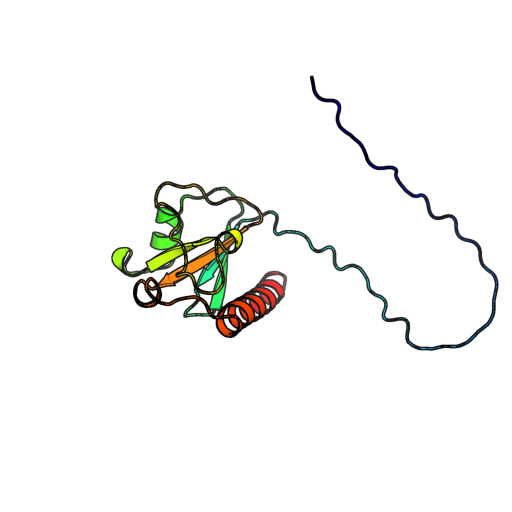HE A CA 1
ATOM 786 C C . PHE A 1 102 ? 2.587 2.452 0.981 1.00 97.12 102 PHE A C 1
ATOM 788 O O . PHE A 1 102 ? 2.001 3.068 0.095 1.00 97.12 102 PHE A O 1
ATOM 795 N N . ILE A 1 103 ? 3.407 3.032 1.855 1.00 96.19 103 ILE A N 1
ATOM 796 C CA . ILE A 1 103 ? 3.962 4.372 1.679 1.00 96.19 103 ILE A CA 1
ATOM 797 C C . ILE A 1 103 ? 5.171 4.238 0.767 1.00 96.19 103 ILE A C 1
ATOM 799 O O . ILE A 1 103 ? 6.131 3.530 1.085 1.00 96.19 103 ILE A O 1
ATOM 803 N N . VAL A 1 104 ? 5.108 4.938 -0.357 1.00 95.12 104 VAL A N 1
ATOM 804 C CA . VAL A 1 104 ? 6.023 4.796 -1.482 1.00 95.12 104 VAL A CA 1
ATOM 805 C C . VAL A 1 104 ? 6.640 6.160 -1.781 1.00 95.12 104 VAL A C 1
ATOM 807 O O . VAL A 1 104 ? 5.895 7.127 -1.956 1.00 95.12 104 VAL A O 1
ATOM 810 N N . PRO A 1 105 ? 7.977 6.290 -1.837 1.00 93.19 105 PRO A N 1
ATOM 811 C CA . PRO A 1 105 ? 8.608 7.507 -2.324 1.00 93.19 105 PRO A CA 1
ATOM 812 C C . PRO A 1 105 ? 8.230 7.756 -3.787 1.00 93.19 105 PRO A C 1
ATOM 814 O O . PRO A 1 105 ? 8.157 6.818 -4.580 1.00 93.19 105 PRO A O 1
ATOM 817 N N . LEU A 1 106 ? 8.076 9.016 -4.189 1.00 92.50 106 LEU A N 1
ATOM 818 C CA . LEU A 1 106 ? 7.784 9.373 -5.581 1.00 92.50 106 LEU A CA 1
ATOM 819 C C . LEU A 1 106 ? 8.827 8.846 -6.572 1.00 92.50 106 LEU A C 1
ATOM 821 O O . LEU A 1 106 ? 8.478 8.578 -7.711 1.00 92.50 106 LEU A O 1
ATOM 825 N N . SER A 1 107 ? 10.074 8.615 -6.152 1.00 90.56 107 SER A N 1
ATOM 826 C CA . SER A 1 107 ? 11.096 8.005 -7.015 1.00 90.56 107 SER A CA 1
ATOM 827 C C . SER A 1 107 ? 10.742 6.593 -7.508 1.00 90.56 107 SER A C 1
ATOM 829 O O . SER A 1 107 ? 11.378 6.106 -8.436 1.00 90.56 107 SER A O 1
ATOM 831 N N . TYR A 1 108 ? 9.738 5.943 -6.913 1.00 90.50 108 TYR A N 1
ATOM 832 C CA . TYR A 1 108 ? 9.221 4.636 -7.324 1.00 90.5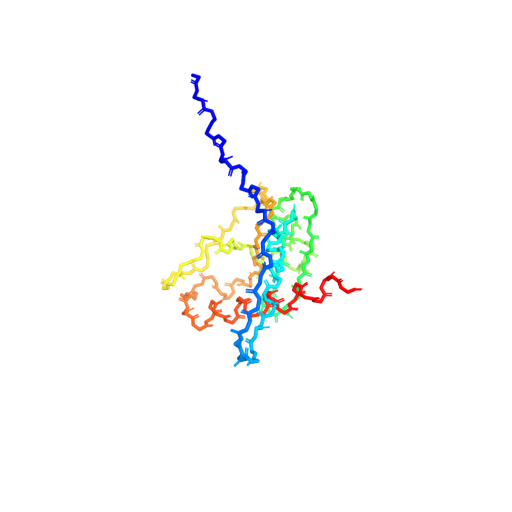0 108 TYR A CA 1
ATOM 833 C C . TYR A 1 108 ? 7.951 4.726 -8.193 1.00 90.50 108 TYR A C 1
ATOM 835 O O . TYR A 1 108 ? 7.431 3.685 -8.588 1.00 90.50 108 TYR A O 1
ATOM 843 N N . SER A 1 109 ? 7.422 5.922 -8.500 1.00 89.06 109 SER A N 1
ATOM 844 C CA . SER A 1 109 ? 6.178 6.068 -9.285 1.00 89.06 109 SER A CA 1
ATOM 845 C C . SER A 1 109 ? 6.284 5.524 -10.704 1.00 89.06 109 SER A C 1
ATOM 847 O O . SER A 1 109 ? 5.290 5.063 -11.254 1.00 89.06 109 SER A O 1
ATOM 849 N N . ASP A 1 110 ? 7.486 5.547 -11.275 1.00 92.31 110 ASP A N 1
ATOM 850 C CA . ASP A 1 110 ? 7.718 5.195 -12.677 1.00 92.31 110 ASP A CA 1
ATOM 851 C C . ASP A 1 110 ? 8.418 3.836 -12.823 1.00 92.31 110 ASP A C 1
ATOM 853 O O . ASP A 1 110 ? 8.868 3.481 -13.911 1.00 92.31 110 ASP A O 1
ATOM 857 N N . PHE A 1 111 ? 8.529 3.070 -11.729 1.00 92.88 111 PHE A N 1
ATOM 858 C CA . PHE A 1 111 ? 9.189 1.768 -11.718 1.00 92.88 111 PHE A CA 1
ATOM 859 C C . PHE A 1 111 ? 8.166 0.628 -11.866 1.00 92.88 111 PHE A C 1
ATOM 861 O O . PHE A 1 111 ? 7.363 0.408 -10.952 1.00 92.88 111 PHE A O 1
ATOM 868 N N . PRO A 1 112 ? 8.190 -0.137 -12.976 1.00 96.25 112 PRO A N 1
ATOM 869 C CA . PRO A 1 112 ? 7.331 -1.301 -13.132 1.00 96.25 112 PRO A CA 1
ATOM 870 C C . PRO A 1 112 ? 7.654 -2.389 -12.107 1.00 96.25 112 PRO A C 1
ATOM 872 O O . PRO A 1 112 ? 8.808 -2.766 -11.905 1.00 96.25 112 PRO A O 1
ATOM 875 N N . LEU A 1 113 ? 6.615 -2.938 -11.493 1.00 96.50 113 LEU A N 1
ATOM 876 C CA . LEU A 1 113 ? 6.722 -3.959 -10.462 1.00 96.50 113 LEU A CA 1
ATOM 877 C C . LEU A 1 113 ? 7.255 -5.274 -11.039 1.00 96.50 113 LEU A C 1
ATOM 879 O O . LEU A 1 113 ? 6.626 -5.893 -11.901 1.00 96.50 113 LEU A O 1
ATOM 883 N N . SER A 1 114 ? 8.393 -5.740 -10.528 1.00 97.25 114 SER A N 1
ATOM 884 C CA . SER A 1 114 ? 8.879 -7.094 -10.788 1.00 97.25 114 SER A CA 1
ATOM 885 C C . SER A 1 114 ? 8.263 -8.094 -9.808 1.00 97.25 114 SER A C 1
ATOM 887 O O . SER A 1 114 ? 7.839 -7.742 -8.706 1.00 97.25 114 SER A O 1
ATOM 889 N N . VAL A 1 115 ? 8.275 -9.376 -10.184 1.00 97.50 115 VAL A N 1
ATOM 890 C CA . VAL A 1 115 ? 7.899 -10.469 -9.272 1.00 97.50 115 VAL A CA 1
ATOM 891 C C . VAL A 1 115 ? 8.776 -10.450 -8.021 1.00 97.50 115 VAL A C 1
ATOM 893 O O . VAL A 1 115 ? 8.253 -10.540 -6.918 1.00 97.50 115 VAL A O 1
ATOM 896 N N . SER A 1 116 ? 10.094 -10.279 -8.185 1.00 97.81 116 SER A N 1
ATOM 897 C CA . SER A 1 116 ? 11.034 -10.248 -7.059 1.00 97.81 116 SER A CA 1
ATOM 898 C C . SER A 1 116 ? 10.692 -9.148 -6.060 1.00 97.81 116 SER A C 1
ATOM 900 O O . SER A 1 116 ? 10.592 -9.419 -4.872 1.00 97.81 116 SER A O 1
ATOM 902 N N . PHE A 1 117 ? 10.411 -7.938 -6.539 1.00 95.56 117 PHE A N 1
ATOM 903 C CA . PHE A 1 117 ? 10.079 -6.814 -5.677 1.00 95.56 117 PHE A CA 1
ATOM 904 C C . PHE A 1 117 ? 8.758 -7.028 -4.923 1.00 95.56 117 PHE A C 1
ATOM 906 O O . PHE A 1 117 ? 8.677 -6.739 -3.733 1.00 95.56 117 PHE A O 1
ATOM 913 N N . LEU A 1 118 ? 7.732 -7.590 -5.574 1.00 96.19 118 LEU A N 1
ATOM 914 C CA . LEU A 1 118 ? 6.477 -7.941 -4.898 1.00 96.19 118 LEU A CA 1
ATOM 915 C C . LEU A 1 118 ? 6.670 -9.047 -3.851 1.00 96.19 118 LEU A C 1
ATOM 917 O O . LEU A 1 118 ? 6.106 -8.958 -2.761 1.00 96.19 118 LEU A O 1
ATOM 921 N N . CYS A 1 119 ? 7.483 -10.063 -4.151 1.00 97.38 119 CYS A N 1
ATOM 922 C CA . CYS A 1 119 ? 7.850 -11.091 -3.179 1.00 97.38 119 CYS A CA 1
ATOM 923 C C . CYS A 1 119 ? 8.595 -10.487 -1.982 1.00 97.38 119 CYS A C 1
ATOM 925 O O . CYS A 1 119 ? 8.263 -10.805 -0.842 1.00 97.38 119 CYS A O 1
ATOM 927 N N . ASP A 1 120 ? 9.537 -9.572 -2.222 1.00 96.12 120 ASP A N 1
ATOM 928 C CA . ASP A 1 120 ? 10.270 -8.878 -1.162 1.00 96.12 120 ASP A CA 1
ATOM 929 C C . ASP A 1 120 ? 9.325 -8.068 -0.264 1.00 96.12 120 ASP A C 1
ATOM 931 O O . ASP A 1 120 ? 9.464 -8.088 0.960 1.00 96.12 120 ASP A O 1
ATOM 935 N N . LEU A 1 121 ? 8.334 -7.379 -0.844 1.00 95.88 121 LEU A N 1
ATOM 936 C CA . LEU A 1 121 ? 7.307 -6.675 -0.072 1.00 95.88 121 LEU A CA 1
ATOM 937 C C . LEU A 1 121 ? 6.470 -7.639 0.767 1.00 95.88 121 LEU A C 1
ATOM 939 O O . LEU A 1 121 ? 6.238 -7.363 1.941 1.00 95.88 121 LEU A O 1
ATOM 943 N N . ALA A 1 122 ? 6.051 -8.773 0.205 1.00 95.50 122 ALA A N 1
ATOM 944 C CA . ALA A 1 122 ? 5.281 -9.772 0.940 1.00 95.50 122 ALA A CA 1
ATOM 945 C C . ALA A 1 122 ? 6.064 -10.312 2.149 1.00 95.50 122 ALA A C 1
ATOM 947 O O . ALA A 1 122 ? 5.530 -10.338 3.255 1.00 95.50 122 ALA A O 1
ATOM 948 N N . VAL A 1 123 ? 7.344 -10.655 1.964 1.00 95.56 123 VAL A N 1
ATOM 949 C CA . VAL A 1 123 ? 8.222 -11.126 3.050 1.00 95.56 123 VAL A CA 1
ATOM 950 C C . VAL A 1 123 ? 8.400 -10.054 4.123 1.00 95.56 123 VAL A C 1
ATOM 952 O O . VAL A 1 123 ? 8.269 -10.350 5.312 1.00 95.56 123 VAL A O 1
ATOM 955 N N . LYS A 1 124 ? 8.654 -8.800 3.724 1.00 95.25 124 LYS A N 1
ATOM 956 C CA . LYS A 1 124 ? 8.774 -7.677 4.665 1.00 95.25 124 LYS A CA 1
ATOM 957 C C . LYS A 1 124 ? 7.498 -7.493 5.477 1.00 95.25 124 LYS A C 1
ATOM 959 O O . LYS A 1 124 ? 7.580 -7.349 6.692 1.00 95.25 124 LYS A O 1
ATOM 964 N N . VAL A 1 125 ? 6.333 -7.513 4.827 1.00 95.19 125 VAL A N 1
ATOM 965 C CA . VAL A 1 125 ? 5.037 -7.364 5.503 1.00 95.19 125 VAL A CA 1
ATOM 966 C C . VAL A 1 125 ? 4.804 -8.495 6.491 1.00 95.19 125 VAL A C 1
ATOM 968 O O . VAL A 1 125 ? 4.474 -8.207 7.636 1.00 95.19 125 VAL A O 1
ATOM 971 N N . SER A 1 126 ? 5.015 -9.751 6.091 1.00 93.06 126 SER A N 1
ATOM 972 C CA . SER A 1 126 ? 4.874 -10.895 6.996 1.00 93.06 126 SER A CA 1
ATOM 973 C C . SER A 1 126 ? 5.767 -10.749 8.227 1.00 93.06 126 SER A C 1
ATOM 975 O O . SER A 1 126 ? 5.263 -10.774 9.344 1.00 93.06 126 SER A O 1
ATOM 977 N N . SER A 1 127 ? 7.058 -10.470 8.029 1.00 92.62 127 SER A N 1
ATOM 978 C CA . SER A 1 127 ? 7.993 -10.273 9.141 1.00 92.62 127 SER A CA 1
ATOM 979 C C . SER A 1 127 ? 7.584 -9.109 10.048 1.00 92.62 127 SER A C 1
ATOM 981 O O . SER A 1 127 ? 7.642 -9.233 11.267 1.00 92.62 127 SER A O 1
ATOM 983 N N . ALA A 1 128 ? 7.144 -7.982 9.485 1.00 91.69 128 ALA A N 1
ATOM 984 C CA . ALA A 1 128 ? 6.737 -6.825 10.275 1.00 91.69 128 ALA A CA 1
ATOM 985 C C . ALA A 1 128 ? 5.451 -7.080 11.082 1.00 91.69 128 ALA A C 1
ATOM 987 O O . ALA A 1 128 ? 5.322 -6.581 12.199 1.00 91.69 128 ALA A O 1
ATOM 988 N N . LEU A 1 129 ? 4.510 -7.858 10.537 1.00 89.50 129 LEU A N 1
ATOM 989 C CA . LEU A 1 129 ? 3.273 -8.230 11.227 1.00 89.50 129 LEU A CA 1
ATOM 990 C C . LEU A 1 129 ? 3.527 -9.189 12.393 1.00 89.50 129 LEU A C 1
ATOM 992 O O . LEU A 1 129 ? 2.901 -9.028 13.440 1.00 89.50 129 LEU A O 1
ATOM 996 N N . ASP A 1 130 ? 4.473 -10.117 12.256 1.00 87.12 130 ASP A N 1
ATOM 997 C CA . ASP A 1 130 ? 4.850 -11.027 13.345 1.00 87.12 130 ASP A CA 1
ATOM 998 C C . ASP A 1 130 ? 5.384 -10.260 14.567 1.00 87.12 130 ASP A C 1
ATOM 1000 O O . ASP A 1 130 ? 5.121 -10.627 15.713 1.00 87.12 130 ASP A O 1
ATOM 1004 N N . HIS A 1 131 ? 6.087 -9.146 14.334 1.00 80.75 131 HIS A N 1
ATOM 1005 C CA . HIS A 1 131 ? 6.600 -8.275 15.394 1.00 80.75 131 HIS A CA 1
ATOM 1006 C C . HIS A 1 131 ? 5.545 -7.349 16.016 1.00 80.75 131 HIS A C 1
ATOM 1008 O O . HIS A 1 131 ? 5.781 -6.808 17.092 1.00 80.75 131 HIS A O 1
ATOM 1014 N N . LEU A 1 132 ? 4.389 -7.154 15.375 1.00 75.62 132 LEU A N 1
ATOM 1015 C CA . LEU A 1 132 ? 3.333 -6.265 15.871 1.00 75.62 132 LEU A CA 1
ATOM 1016 C C . LEU A 1 132 ? 2.490 -6.907 16.991 1.00 75.62 132 LEU A C 1
ATOM 1018 O O . LEU A 1 132 ? 1.813 -6.201 17.735 1.00 75.62 132 LEU A O 1
ATOM 1022 N N . HIS A 1 133 ? 2.499 -8.239 17.098 1.00 61.16 133 HIS A N 1
ATOM 1023 C CA . HIS A 1 133 ? 1.701 -9.008 18.061 1.00 61.16 133 HIS A CA 1
ATOM 1024 C C . HIS A 1 133 ? 2.493 -9.515 19.287 1.00 61.16 133 HIS A C 1
ATOM 1026 O O . HIS A 1 133 ? 1.953 -10.319 20.052 1.00 61.16 133 HIS A O 1
ATOM 1032 N N . GLN A 1 134 ? 3.742 -9.071 19.480 1.00 43.84 134 GLN A N 1
ATOM 1033 C CA . GLN A 1 134 ? 4.530 -9.314 20.702 1.00 43.84 134 GLN A CA 1
ATOM 1034 C C . GLN A 1 134 ? 4.396 -8.158 21.692 1.00 43.84 134 GLN A C 1
ATOM 1036 O O . GLN A 1 134 ? 4.333 -8.455 22.906 1.00 43.84 134 GLN A O 1
#

Radius of gyration: 20.54 Å; chains: 1; bounding box: 47×65×36 Å

Organism: Trifolium pratense (NCBI:txid57577)

InterPro domains:
  IPR025322 PADRE domain [PF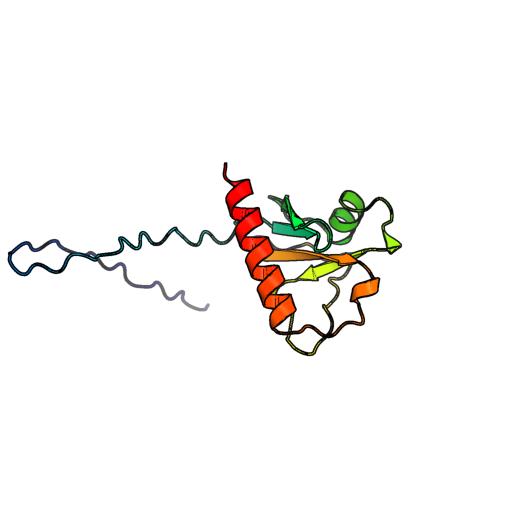14009] (36-128)

Secondary structure (DSSP, 8-state):
-PPP-PPPP--PPP----------------------SSEEEEETTT--EEEESS--BHHHHHHHH-S-GGGEEEEEGGG--TTSPPPPPPTTPBPPTT-EEEEEEGGGTT-PPPHHHHHHHHHHHHHHHHHHT-

Sequence (134 aa):
MGVCASYPDRKITDKTTKDGNVEGGVNFQPESFRRPSSIMVMNISTGAIKEYKQPIRANVVVSENSDNKNCYYLSNAESMCIGTCMPRVPDEEELLLGRIYFIVPLSYSDFPLSVSFLCDLAVKVSSALDHLHQ